Protein AF-A0A9E3EZI2-F1 (afdb_monomer)

pLDDT: mean 94.26, std 7.94, range [52.72, 98.62]

Mean predicted aligned error: 4.1 Å

Nearest PDB structures (foldseek):
  6hrv-assembly2_B  TM=8.903E-01  e=1.108E+00  Danio rerio
  3kzu-assembly2_C-2  TM=6.157E-01  e=3.134E+00  Brucella melitensis
  8oii-assembly1_B  TM=6.302E-01  e=3.858E+00  Mycetohabitans rhizoxinica
  3ic9-assembly2_D  TM=3.866E-01  e=8.269E+00  Colwellia psychrerythraea 34H

Sequence (55 aa):
MSAGIGGKTALAGVGQTEFSKESGRTEMQLACEAVKSAIDDAGLRPRDIDGMVTF

Solvent-accessible surface area (backbone atoms only — not comparable to full-atom values): 3765 Å² total; per-residue 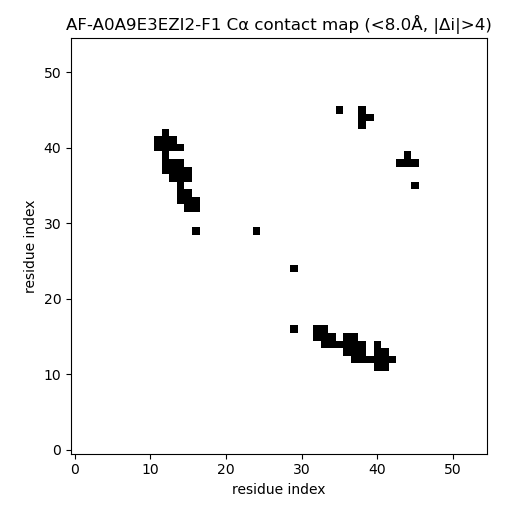(Å²): 130,83,80,75,63,79,91,74,67,78,88,67,46,67,47,70,63,85,92,64,97,72,76,92,64,54,71,68,56,48,50,51,52,12,52,49,41,16,35,56,59,43,71,55,55,82,86,76,58,91,79,86,88,82,133

Foldseek 3Di:
DPDDCVPVDDQLFWFADDDDPCPVDDPVVRVVRRVVRRCVSSVHDPVVDDDDDDD

Structure (mmCIF, N/CA/C/O backbone):
data_AF-A0A9E3EZI2-F1
#
_entry.id   AF-A0A9E3EZI2-F1
#
loop_
_atom_site.group_PDB
_atom_site.id
_atom_site.type_symbol
_atom_site.label_atom_id
_atom_site.label_alt_id
_atom_site.label_comp_id
_atom_site.labe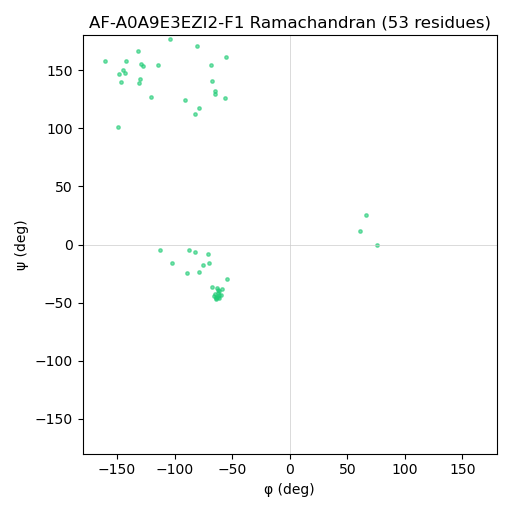l_asym_id
_atom_site.label_entity_id
_atom_site.label_seq_id
_atom_site.pdbx_PDB_ins_code
_atom_site.Cartn_x
_atom_site.Cartn_y
_atom_site.Cartn_z
_atom_site.occupancy
_atom_site.B_iso_or_equiv
_atom_site.auth_seq_id
_atom_site.auth_comp_id
_atom_site.auth_asym_id
_atom_site.auth_atom_id
_atom_site.pdbx_PDB_model_num
ATOM 1 N N . MET A 1 1 ? 24.516 19.665 -6.879 1.00 52.72 1 MET A N 1
ATOM 2 C CA . MET A 1 1 ? 23.044 19.609 -6.995 1.00 52.72 1 MET A CA 1
ATOM 3 C C . MET A 1 1 ? 22.638 18.151 -7.001 1.00 52.72 1 MET A C 1
ATOM 5 O O . MET A 1 1 ? 23.174 17.415 -7.821 1.00 52.72 1 MET A O 1
ATOM 9 N N . SER A 1 2 ? 21.782 17.706 -6.077 1.00 69.12 2 SER A N 1
ATOM 10 C CA . SER A 1 2 ? 21.195 16.371 -6.209 1.00 69.12 2 SER A CA 1
ATOM 11 C C . SER A 1 2 ? 20.310 16.373 -7.455 1.00 69.12 2 SER A C 1
ATOM 13 O O . SER A 1 2 ? 19.552 17.312 -7.697 1.00 69.12 2 SER A O 1
ATOM 15 N N . ALA A 1 3 ? 20.462 15.363 -8.304 1.00 77.50 3 ALA A N 1
ATOM 16 C CA . ALA A 1 3 ? 19.560 15.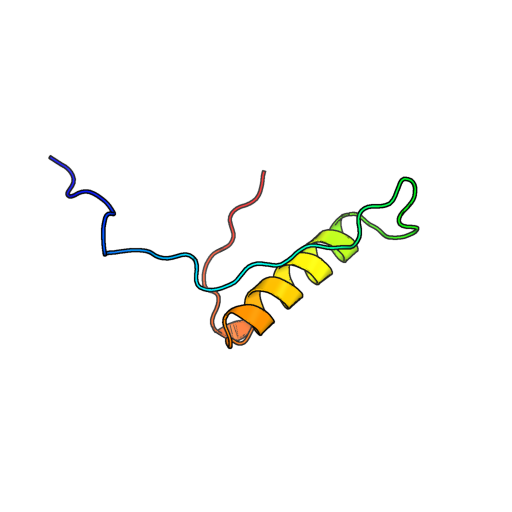190 -9.430 1.00 77.50 3 ALA A 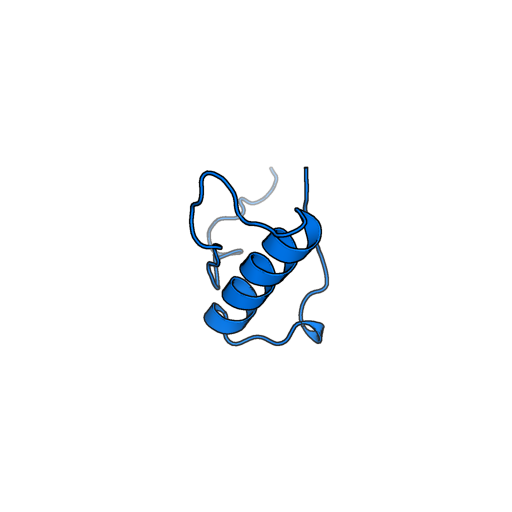CA 1
ATOM 17 C C . ALA A 1 3 ? 18.155 14.896 -8.880 1.00 77.50 3 ALA A C 1
ATOM 19 O O . ALA A 1 3 ? 18.015 14.006 -8.041 1.00 77.50 3 ALA A O 1
ATOM 20 N N . GLY A 1 4 ? 17.134 15.616 -9.353 1.00 83.88 4 GLY A N 1
ATOM 21 C CA . GLY A 1 4 ? 15.746 15.412 -8.929 1.00 83.88 4 GLY A CA 1
ATOM 22 C C . GLY A 1 4 ? 15.257 13.969 -9.126 1.00 83.88 4 GLY A C 1
ATOM 23 O O . GLY A 1 4 ? 15.843 13.190 -9.886 1.00 83.88 4 GLY A O 1
ATOM 24 N N . ILE A 1 5 ? 14.172 13.616 -8.432 1.00 89.50 5 ILE A N 1
ATOM 25 C CA . ILE A 1 5 ? 13.537 12.285 -8.501 1.00 89.50 5 ILE A CA 1
ATOM 26 C C . ILE A 1 5 ? 12.585 12.122 -9.699 1.00 89.50 5 ILE A C 1
ATOM 28 O O . ILE A 1 5 ? 12.086 11.027 -9.948 1.00 89.50 5 ILE A O 1
ATOM 32 N N . GLY A 1 6 ? 12.331 13.197 -10.454 1.00 90.50 6 GLY A N 1
ATOM 33 C CA . GLY A 1 6 ? 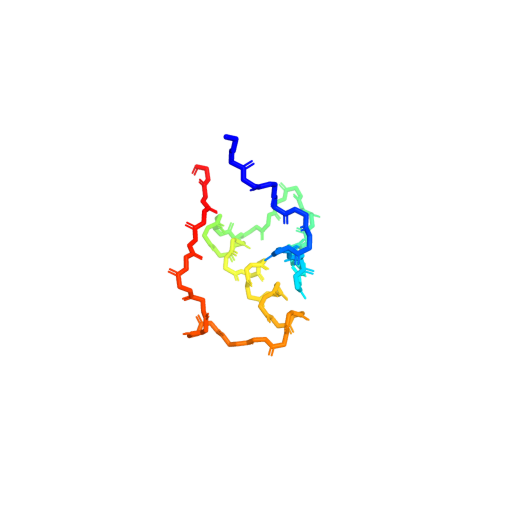11.437 13.177 -11.614 1.00 90.50 6 GLY A CA 1
ATOM 34 C C . GLY A 1 6 ? 11.862 12.126 -12.641 1.00 90.50 6 GLY A C 1
ATOM 35 O O . GLY A 1 6 ? 13.019 12.096 -13.057 1.00 90.50 6 GLY A O 1
ATOM 36 N N . GLY A 1 7 ? 10.933 11.240 -13.009 1.00 90.62 7 GLY A N 1
ATOM 37 C CA . GLY A 1 7 ? 11.177 10.131 -13.938 1.00 90.62 7 GLY A CA 1
ATOM 38 C C . GLY A 1 7 ? 11.963 8.945 -13.361 1.00 90.62 7 GLY A C 1
ATOM 39 O O . GLY A 1 7 ? 12.188 7.980 -14.082 1.00 90.62 7 GLY A O 1
ATOM 40 N N . LYS A 1 8 ? 12.375 8.987 -12.084 1.00 93.44 8 LYS A N 1
ATOM 41 C CA . LYS A 1 8 ? 13.112 7.896 -11.412 1.00 93.44 8 LYS A CA 1
ATOM 42 C C . LYS A 1 8 ? 12.249 7.051 -10.477 1.00 93.44 8 LYS A C 1
ATOM 44 O O . LYS A 1 8 ? 12.674 5.982 -10.055 1.00 93.44 8 LYS A O 1
ATOM 49 N N . THR A 1 9 ? 11.069 7.544 -10.121 1.00 93.50 9 THR A N 1
ATOM 50 C CA . THR A 1 9 ? 10.149 6.894 -9.185 1.00 93.50 9 THR A CA 1
ATOM 51 C C . THR A 1 9 ? 8.721 7.118 -9.658 1.00 93.50 9 THR A C 1
ATOM 53 O O . THR A 1 9 ? 8.412 8.159 -10.240 1.00 93.50 9 THR A O 1
ATOM 56 N N . ALA A 1 10 ? 7.860 6.141 -9.402 1.00 95.12 10 ALA A N 1
ATOM 57 C CA . ALA A 1 10 ? 6.440 6.193 -9.700 1.00 95.12 10 ALA A CA 1
ATOM 58 C C . ALA A 1 10 ? 5.651 5.501 -8.583 1.00 95.12 10 ALA A C 1
ATOM 60 O O . ALA A 1 10 ? 6.193 4.659 -7.866 1.00 95.12 10 ALA A O 1
ATOM 61 N N . LEU A 1 11 ? 4.370 5.847 -8.460 1.00 95.69 11 LEU A N 1
ATOM 62 C CA . LEU A 1 11 ? 3.420 5.066 -7.674 1.00 95.69 11 LEU A CA 1
ATOM 63 C C . LEU A 1 11 ? 2.932 3.913 -8.549 1.00 95.69 11 LEU A C 1
ATOM 65 O O . LEU A 1 11 ? 2.279 4.153 -9.561 1.00 95.69 11 LEU A O 1
ATOM 69 N N . ALA A 1 12 ? 3.310 2.689 -8.184 1.00 96.75 12 ALA A N 1
ATOM 70 C CA . ALA A 1 12 ? 2.965 1.490 -8.947 1.00 96.75 12 ALA A CA 1
ATOM 71 C C . ALA A 1 12 ? 1.627 0.867 -8.520 1.00 96.75 12 ALA A C 1
ATOM 73 O O . ALA A 1 12 ? 1.003 0.206 -9.338 1.00 96.75 12 ALA A O 1
ATOM 74 N N . GLY A 1 13 ? 1.186 1.095 -7.280 1.00 98.00 13 GLY A N 1
ATOM 75 C CA . GLY A 1 13 ? -0.101 0.617 -6.784 1.00 98.00 13 GLY A CA 1
ATOM 76 C C . GLY A 1 13 ? -0.571 1.384 -5.552 1.00 98.00 13 GLY A C 1
ATOM 77 O O . GLY A 1 13 ? 0.230 2.011 -4.849 1.00 98.00 13 GLY A O 1
ATOM 78 N N . VAL A 1 14 ? -1.878 1.355 -5.309 1.00 97.94 14 VAL A N 1
ATOM 79 C CA . VAL A 1 14 ? -2.549 2.019 -4.186 1.00 97.94 14 VAL A CA 1
ATOM 80 C C . VAL A 1 14 ? -3.466 1.045 -3.450 1.00 97.94 14 VAL A C 1
ATOM 82 O O . VAL A 1 14 ? -4.126 0.206 -4.049 1.00 97.94 14 VAL A O 1
ATOM 85 N N . GLY A 1 15 ? -3.525 1.159 -2.125 1.00 97.62 15 GLY A N 1
ATOM 86 C CA . GLY A 1 15 ? -4.336 0.281 -1.288 1.00 97.62 15 GLY A CA 1
ATOM 87 C C . GLY A 1 15 ? -4.877 1.017 -0.074 1.00 97.62 15 GLY A C 1
ATOM 88 O O . GLY A 1 15 ? -4.189 1.843 0.523 1.00 97.62 15 GLY A O 1
ATOM 89 N N . GLN A 1 16 ? -6.128 0.728 0.271 1.00 97.69 16 GLN A N 1
ATOM 90 C CA . GLN A 1 16 ? -6.815 1.288 1.431 1.00 97.69 16 GLN A CA 1
ATOM 91 C C . GLN A 1 16 ? -7.753 0.237 2.025 1.00 97.69 16 GLN A C 1
ATOM 93 O O . GLN A 1 16 ? -8.267 -0.617 1.302 1.00 97.69 16 GLN A O 1
ATOM 98 N N . THR A 1 17 ? -7.981 0.310 3.331 1.00 97.75 17 THR A N 1
ATOM 99 C CA . THR A 1 17 ? -9.072 -0.417 3.987 1.00 97.75 17 THR A CA 1
ATOM 100 C C . THR A 1 17 ? -10.386 0.330 3.805 1.00 97.75 17 THR A C 1
ATOM 102 O O . THR A 1 17 ? -10.409 1.479 3.356 1.00 97.75 17 THR A O 1
ATOM 105 N N . GLU A 1 18 ? -11.504 -0.291 4.181 1.00 96.56 18 GLU A N 1
ATOM 106 C CA . GLU A 1 18 ? -12.741 0.466 4.285 1.00 96.56 18 GLU A CA 1
ATOM 107 C C . GLU A 1 18 ? -12.674 1.486 5.435 1.00 96.56 18 GLU A C 1
ATOM 109 O O . GLU A 1 18 ? -12.169 1.204 6.527 1.00 96.56 18 GLU A O 1
ATOM 114 N N . PHE A 1 19 ? -13.222 2.680 5.205 1.00 96.25 19 PHE A N 1
ATOM 115 C CA . PHE A 1 19 ? -13.345 3.687 6.252 1.00 96.25 19 PHE A CA 1
ATOM 116 C C . PHE A 1 19 ? -14.532 3.363 7.155 1.00 96.25 19 PHE A C 1
ATOM 118 O O . PHE A 1 19 ? -15.686 3.359 6.727 1.00 96.25 19 PHE A O 1
ATOM 125 N N . SER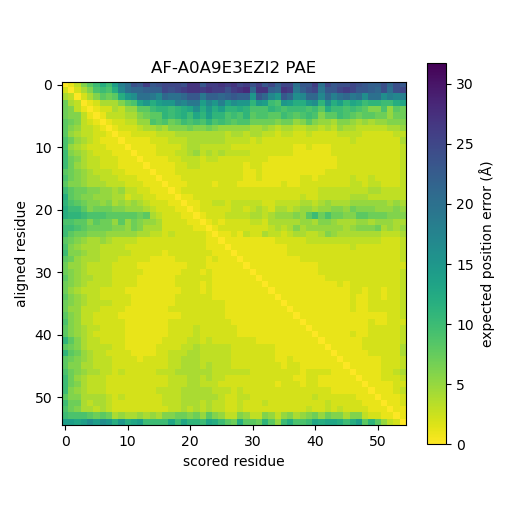 A 1 20 ? -14.236 3.122 8.428 1.00 95.56 20 SER A N 1
ATOM 126 C CA . SER A 1 20 ? -15.213 2.796 9.462 1.00 95.56 20 SER A CA 1
ATOM 127 C C . SER A 1 20 ? -15.015 3.689 10.686 1.00 95.56 20 SER A C 1
ATOM 129 O O . SER A 1 20 ? -13.918 4.187 10.935 1.00 95.56 20 SER A O 1
ATOM 131 N N . LYS A 1 21 ? -16.081 3.871 11.475 1.00 95.00 21 LYS A N 1
ATOM 132 C CA . LYS A 1 21 ? -15.989 4.452 12.826 1.00 95.00 21 LYS A CA 1
ATOM 133 C C . LYS A 1 21 ? -15.506 3.437 13.865 1.00 95.00 21 LYS A C 1
ATOM 135 O O . LYS A 1 21 ? -14.978 3.833 14.894 1.00 95.00 21 LYS A O 1
ATOM 140 N N . GLU A 1 22 ? -15.694 2.151 13.583 1.00 92.50 22 GLU A N 1
ATOM 141 C CA . GLU A 1 22 ? -15.284 1.028 14.419 1.00 92.50 22 GLU A CA 1
ATOM 142 C C . GLU A 1 22 ? -14.962 -0.158 13.501 1.00 92.50 22 GLU A C 1
ATOM 144 O O . GLU A 1 22 ? -15.848 -0.801 12.940 1.00 92.50 22 GLU A O 1
ATOM 149 N N . SER A 1 23 ? -13.676 -0.400 13.247 1.00 93.19 23 SER A N 1
ATOM 150 C CA . SER A 1 23 ? -13.228 -1.442 12.312 1.00 93.19 23 SER A CA 1
ATOM 151 C C . SER A 1 23 ? -13.344 -2.860 12.879 1.00 93.19 23 SER A C 1
ATOM 153 O O . SER A 1 23 ? -13.233 -3.820 12.119 1.00 93.19 23 SER A O 1
ATOM 155 N N . GLY A 1 24 ? -13.477 -2.998 14.206 1.00 96.38 24 GLY A N 1
ATOM 156 C CA . GLY A 1 24 ? -13.423 -4.281 14.917 1.00 96.38 24 GLY A CA 1
ATOM 157 C C . GLY A 1 24 ? -12.090 -5.030 14.766 1.00 96.38 24 GLY A C 1
ATOM 158 O O . GLY A 1 24 ? -12.010 -6.209 15.101 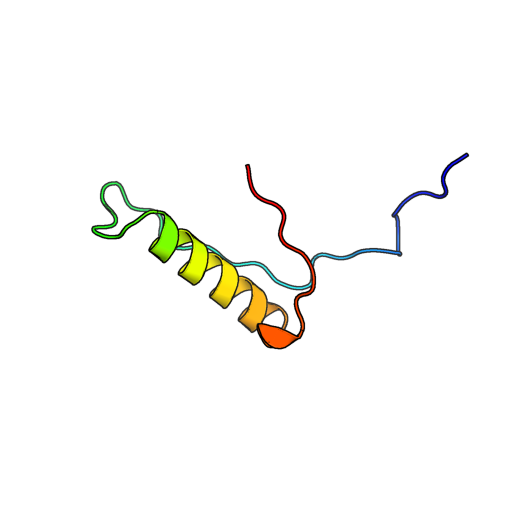1.00 96.38 24 GLY A O 1
ATOM 159 N N . ARG A 1 25 ? -11.055 -4.371 14.232 1.00 96.69 25 ARG A N 1
ATOM 160 C CA . ARG A 1 25 ? -9.758 -4.949 13.858 1.00 96.69 25 ARG A CA 1
ATOM 161 C C . ARG A 1 25 ? -8.635 -4.146 14.493 1.00 96.69 25 ARG A C 1
ATOM 163 O O . ARG A 1 25 ? -8.781 -2.948 14.726 1.00 96.69 25 ARG A O 1
ATOM 170 N N . THR A 1 26 ? -7.502 -4.802 14.720 1.00 97.38 26 THR A N 1
ATOM 171 C CA . THR A 1 26 ? -6.293 -4.112 15.174 1.00 97.38 26 THR A CA 1
ATOM 172 C C . THR A 1 26 ? -5.746 -3.211 14.073 1.00 97.38 26 THR A C 1
ATOM 174 O O . THR A 1 26 ? -5.922 -3.465 12.878 1.00 97.38 26 THR A O 1
ATOM 177 N N . GLU A 1 27 ? -5.021 -2.178 14.471 1.00 95.62 27 GLU A N 1
ATOM 178 C CA . GLU A 1 27 ? -4.344 -1.254 13.569 1.00 95.62 27 GLU A CA 1
ATOM 179 C C . GLU A 1 27 ? -3.355 -1.997 12.665 1.00 95.62 27 GLU A C 1
ATOM 181 O O . GLU A 1 27 ? -3.277 -1.722 11.470 1.00 95.62 27 GLU A O 1
ATOM 186 N N . MET A 1 28 ? -2.658 -2.998 13.212 1.00 96.75 28 MET A N 1
ATOM 187 C CA . MET A 1 28 ? -1.740 -3.842 12.446 1.00 96.75 28 MET A CA 1
ATOM 188 C C . MET A 1 28 ? -2.470 -4.627 11.354 1.00 96.75 28 MET A C 1
ATOM 190 O O . MET A 1 28 ? -1.980 -4.720 10.231 1.00 96.75 28 MET A O 1
ATOM 194 N N . GLN A 1 29 ? -3.652 -5.169 11.656 1.00 97.69 29 GLN A N 1
ATOM 195 C CA . GLN A 1 29 ? -4.440 -5.877 10.655 1.00 97.69 29 GLN A CA 1
ATOM 196 C C . GLN A 1 29 ? -4.887 -4.928 9.536 1.00 97.69 29 GLN A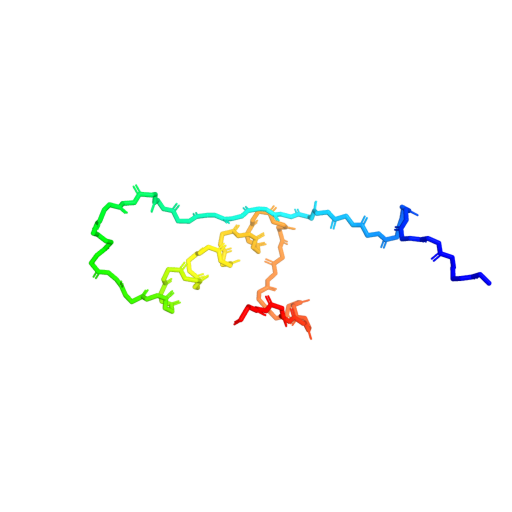 C 1
ATOM 198 O O . GLN A 1 29 ? -4.721 -5.257 8.363 1.00 97.69 29 GLN A O 1
ATOM 203 N N . LEU A 1 30 ? -5.378 -3.734 9.883 1.00 97.69 30 LEU A N 1
ATOM 204 C CA . LEU A 1 30 ? -5.753 -2.717 8.897 1.00 97.69 30 LEU A CA 1
ATOM 205 C C . LEU A 1 30 ? -4.563 -2.308 8.016 1.00 97.69 30 LEU A C 1
ATOM 20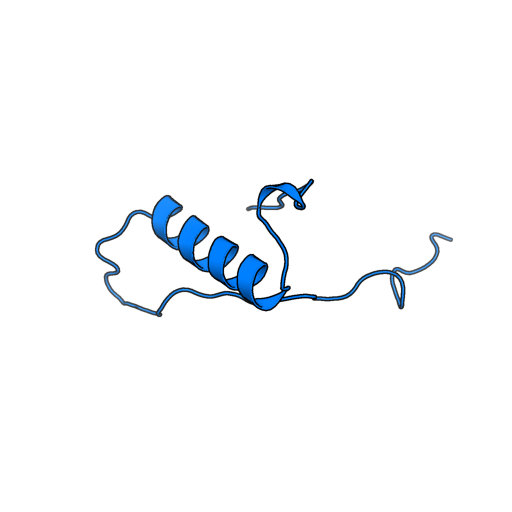7 O O . LEU A 1 30 ? -4.694 -2.222 6.795 1.00 97.69 30 LEU A O 1
ATOM 211 N N . ALA A 1 31 ? -3.388 -2.108 8.616 1.00 97.12 31 ALA A N 1
ATOM 212 C CA . ALA A 1 31 ? -2.168 -1.792 7.881 1.00 97.12 31 ALA A CA 1
ATOM 213 C C . ALA A 1 31 ? -1.790 -2.921 6.908 1.00 97.12 31 ALA A C 1
ATOM 215 O O . ALA A 1 31 ? -1.518 -2.659 5.737 1.00 97.12 31 ALA A O 1
ATOM 216 N N . CYS A 1 32 ? -1.829 -4.180 7.354 1.00 97.25 32 CYS A N 1
ATOM 217 C CA . CYS A 1 32 ? -1.551 -5.331 6.495 1.00 97.25 32 CYS A CA 1
ATOM 218 C C . CYS A 1 32 ? -2.548 -5.462 5.335 1.00 97.25 32 CYS A C 1
ATOM 220 O O . CYS A 1 32 ? -2.134 -5.789 4.225 1.00 97.25 32 CYS A O 1
ATOM 222 N N . GLU A 1 33 ? -3.837 -5.201 5.562 1.00 97.69 33 GLU A N 1
ATOM 223 C CA . GLU A 1 33 ? -4.870 -5.233 4.519 1.00 97.69 33 GLU A CA 1
ATOM 224 C C . GLU A 1 33 ? -4.635 -4.150 3.452 1.00 97.69 33 GLU A C 1
ATOM 226 O O . GLU A 1 33 ? -4.650 -4.447 2.252 1.00 97.69 33 GLU A O 1
ATOM 231 N N . ALA A 1 34 ? -4.340 -2.917 3.874 1.00 98.19 34 ALA A N 1
ATOM 232 C CA . ALA A 1 34 ? -4.027 -1.820 2.960 1.00 98.19 34 ALA A CA 1
ATOM 233 C C . ALA A 1 34 ? -2.740 -2.085 2.161 1.00 98.19 34 ALA A C 1
ATOM 235 O O . ALA A 1 34 ? -2.733 -1.940 0.939 1.00 98.19 34 ALA A O 1
ATOM 236 N N . VAL A 1 35 ? -1.669 -2.528 2.831 1.00 97.94 35 VAL A N 1
ATOM 237 C CA . VAL A 1 35 ? -0.382 -2.852 2.192 1.00 97.94 35 VAL A CA 1
ATOM 238 C C . VAL A 1 35 ? -0.540 -3.992 1.192 1.00 97.94 35 VAL A C 1
ATOM 240 O O . VAL A 1 35 ? -0.046 -3.894 0.071 1.00 97.94 35 VAL A O 1
ATOM 243 N N . LYS A 1 36 ? -1.261 -5.058 1.557 1.00 97.94 36 LYS A N 1
ATOM 244 C CA . LYS A 1 36 ? -1.513 -6.181 0.651 1.00 97.94 36 LYS A CA 1
ATOM 245 C C . LYS A 1 36 ? -2.283 -5.732 -0.591 1.00 97.94 36 LYS A C 1
ATOM 247 O O . LYS A 1 36 ? -1.887 -6.083 -1.694 1.00 97.94 36 LYS A O 1
ATOM 252 N N . SER A 1 37 ? -3.309 -4.900 -0.415 1.00 98.38 37 SER A N 1
ATOM 253 C CA . SER A 1 37 ? -4.084 -4.356 -1.536 1.00 98.38 37 SER A CA 1
ATOM 254 C C . SER A 1 37 ? -3.218 -3.508 -2.476 1.00 98.38 37 SER A C 1
ATOM 256 O O . SER A 1 37 ? -3.336 -3.638 -3.688 1.00 98.38 37 SER A O 1
ATOM 258 N N . ALA A 1 38 ? -2.299 -2.696 -1.939 1.00 98.62 38 ALA A N 1
ATOM 259 C CA . ALA A 1 38 ? -1.370 -1.901 -2.748 1.00 98.62 38 ALA A CA 1
ATOM 260 C C . ALA A 1 38 ? -0.355 -2.766 -3.518 1.00 98.62 38 ALA A C 1
ATOM 262 O O . ALA A 1 38 ? -0.002 -2.443 -4.651 1.00 98.62 38 ALA A O 1
ATOM 263 N N . ILE A 1 39 ? 0.117 -3.862 -2.913 1.00 98.38 39 ILE A N 1
ATOM 264 C CA . ILE A 1 39 ? 1.013 -4.830 -3.566 1.00 98.38 39 ILE A CA 1
ATOM 265 C C . ILE A 1 39 ? 0.289 -5.547 -4.711 1.00 98.38 39 ILE A C 1
ATOM 267 O O . ILE A 1 39 ? 0.861 -5.692 -5.792 1.00 98.38 39 ILE A O 1
ATOM 271 N N . ASP A 1 40 ? -0.957 -5.968 -4.475 1.00 98.25 40 ASP A N 1
ATOM 272 C CA . ASP A 1 40 ? -1.785 -6.649 -5.471 1.00 98.25 40 ASP A CA 1
ATOM 273 C C . ASP A 1 40 ? -2.107 -5.711 -6.653 1.00 98.25 40 ASP A C 1
ATOM 275 O O . ASP A 1 40 ? -1.974 -6.121 -7.806 1.00 98.25 40 ASP A O 1
ATOM 279 N N . ASP A 1 41 ? -2.438 -4.441 -6.388 1.00 98.56 41 ASP A N 1
ATOM 280 C CA . ASP A 1 41 ? -2.660 -3.405 -7.414 1.00 98.56 41 ASP A CA 1
ATOM 281 C C . ASP A 1 41 ? -1.391 -3.120 -8.238 1.00 98.56 41 ASP A C 1
ATOM 283 O O . ASP A 1 41 ? -1.445 -2.990 -9.460 1.00 98.56 41 ASP A O 1
ATOM 287 N N . ALA A 1 42 ? -0.220 -3.134 -7.591 1.00 98.31 42 ALA A N 1
ATOM 288 C CA . ALA A 1 42 ? 1.070 -3.021 -8.270 1.00 98.31 42 ALA A CA 1
ATOM 289 C C . ALA A 1 42 ? 1.458 -4.272 -9.086 1.00 98.31 42 ALA A C 1
ATOM 291 O O . ALA A 1 42 ? 2.467 -4.247 -9.796 1.00 98.31 42 ALA A O 1
ATOM 292 N N . GLY A 1 43 ? 0.709 -5.377 -8.977 1.00 98.25 43 GLY A N 1
ATOM 293 C CA . GLY A 1 43 ? 1.028 -6.648 -9.633 1.00 98.25 43 GLY A CA 1
ATOM 294 C C . GLY A 1 43 ? 2.305 -7.313 -9.104 1.00 98.25 43 GLY A C 1
ATOM 295 O O . GLY A 1 43 ? 2.963 -8.059 -9.832 1.00 98.25 43 GLY A O 1
ATOM 296 N N . LEU A 1 44 ? 2.682 -7.025 -7.857 1.00 98.00 44 LEU A N 1
ATOM 297 C CA . LEU A 1 44 ? 3.894 -7.530 -7.211 1.00 98.00 44 LEU A CA 1
ATOM 298 C C . LEU A 1 44 ? 3.571 -8.648 -6.216 1.00 98.00 44 LEU A C 1
ATOM 300 O O . LEU A 1 44 ? 2.420 -8.998 -5.966 1.00 98.00 44 LEU A O 1
ATOM 304 N N . ARG A 1 45 ? 4.611 -9.228 -5.613 1.00 98.06 45 ARG A N 1
ATOM 305 C CA . ARG A 1 45 ? 4.477 -10.120 -4.457 1.00 98.06 45 ARG A CA 1
ATOM 306 C C . ARG A 1 45 ? 5.122 -9.461 -3.240 1.00 98.06 45 ARG A C 1
ATOM 308 O O . ARG A 1 45 ? 6.111 -8.751 -3.394 1.00 98.06 45 ARG A O 1
ATOM 315 N N . PRO A 1 46 ? 4.695 -9.798 -2.010 1.00 97.12 46 PRO A N 1
ATOM 316 C CA . PRO A 1 46 ? 5.306 -9.249 -0.796 1.00 97.12 46 PRO A CA 1
ATOM 317 C C . PRO A 1 46 ? 6.825 -9.443 -0.702 1.00 97.12 46 PRO A C 1
ATOM 319 O O . PRO A 1 46 ? 7.520 -8.614 -0.132 1.00 97.12 46 PRO A O 1
ATOM 322 N N . ARG A 1 47 ? 7.356 -10.521 -1.295 1.00 97.81 47 ARG A N 1
ATOM 323 C CA . ARG A 1 47 ? 8.801 -10.802 -1.328 1.00 97.81 47 ARG A CA 1
ATOM 324 C C . ARG A 1 47 ? 9.611 -9.849 -2.214 1.00 97.81 47 ARG A C 1
ATOM 326 O O . ARG A 1 47 ? 10.831 -9.886 -2.151 1.00 97.81 47 ARG A O 1
ATOM 333 N N . ASP A 1 48 ? 8.941 -9.102 -3.087 1.00 97.69 48 ASP A N 1
ATOM 334 C CA . ASP A 1 48 ? 9.572 -8.162 -4.011 1.00 97.69 48 ASP A CA 1
ATOM 335 C C . ASP A 1 48 ? 9.757 -6.777 -3.344 1.00 97.69 48 ASP A C 1
ATOM 337 O O . ASP A 1 48 ? 10.365 -5.890 -3.933 1.00 97.69 48 ASP A O 1
ATOM 341 N N . ILE A 1 49 ? 9.256 -6.596 -2.111 1.00 97.38 49 ILE A N 1
ATOM 342 C CA . ILE A 1 49 ? 9.386 -5.373 -1.313 1.00 97.38 49 ILE A CA 1
ATOM 343 C C . ILE A 1 49 ? 10.642 -5.452 -0.441 1.00 97.38 49 ILE A C 1
ATOM 345 O O . ILE A 1 49 ? 10.797 -6.377 0.357 1.00 97.38 49 ILE A O 1
ATOM 349 N N . ASP A 1 50 ? 11.518 -4.460 -0.563 1.00 97.75 50 ASP A N 1
ATOM 350 C CA . ASP A 1 50 ? 12.797 -4.371 0.151 1.00 97.75 50 ASP A CA 1
ATOM 351 C C . ASP A 1 50 ? 12.855 -3.226 1.178 1.00 97.75 50 ASP A C 1
ATOM 353 O O . ASP A 1 50 ? 13.816 -3.119 1.943 1.00 97.75 50 ASP A O 1
ATOM 357 N N . GLY A 1 51 ? 11.814 -2.395 1.240 1.00 96.94 51 GLY A N 1
ATOM 358 C CA . GLY A 1 51 ? 11.727 -1.270 2.158 1.00 96.94 51 GLY A CA 1
ATOM 359 C C . GLY A 1 51 ? 10.296 -0.970 2.584 1.00 96.94 51 GLY A C 1
ATOM 360 O O . GLY A 1 51 ? 9.347 -1.111 1.817 1.00 96.94 51 GLY A O 1
ATOM 361 N N . MET A 1 52 ? 10.149 -0.515 3.826 1.00 96.31 52 MET A N 1
ATOM 362 C CA . MET A 1 52 ? 8.900 0.014 4.364 1.00 96.31 52 MET A CA 1
ATOM 363 C C . MET A 1 52 ? 9.177 1.343 5.051 1.00 96.31 52 MET A C 1
ATOM 365 O O . MET A 1 52 ? 10.166 1.492 5.768 1.00 96.31 52 MET A O 1
ATOM 369 N N . VAL A 1 53 ? 8.275 2.298 4.851 1.00 96.38 53 VAL A N 1
ATOM 370 C CA . VAL A 1 53 ? 8.274 3.574 5.563 1.00 96.38 53 VAL A CA 1
ATOM 371 C C . VAL A 1 53 ? 6.948 3.676 6.305 1.00 96.38 53 VAL A C 1
ATOM 373 O O . VAL A 1 53 ? 5.890 3.501 5.707 1.00 96.38 53 VAL A O 1
ATOM 376 N N . THR A 1 54 ? 7.023 3.931 7.608 1.00 92.62 54 THR A N 1
ATOM 377 C CA . THR A 1 54 ? 5.880 4.131 8.509 1.00 92.62 54 THR A CA 1
ATOM 378 C C . THR A 1 54 ? 6.114 5.386 9.357 1.00 92.62 54 THR A C 1
ATOM 380 O O . THR A 1 54 ? 7.226 5.919 9.361 1.00 92.62 54 THR A O 1
ATOM 383 N N . PHE A 1 55 ? 5.068 5.873 10.023 1.00 78.69 55 PHE A N 1
ATOM 384 C CA . PHE A 1 55 ? 5.125 6.949 11.018 1.00 78.69 55 PHE A CA 1
ATOM 385 C C . PHE A 1 55 ? 5.441 6.421 12.422 1.00 78.69 55 PHE A C 1
ATOM 387 O O . PHE A 1 55 ? 5.187 5.217 12.665 1.00 78.69 55 PHE A O 1
#

Radius of gyration: 14.44 Å; Cα contacts (8 Å, |Δi|>4): 34; chains: 1; bounding box: 39×30×29 Å

Secondary structure (DSSP, 8-state):
-PPP-TTT--------PPP-S--SS-HHHHHHHHHHHHHHHTT--GGG-------